Protein AF-A0A3U1MU46-F1 (afdb_monomer)

pLDDT: mean 94.07, std 6.45, range [59.94, 98.25]

InterPro domains:
  IPR025166 Integrase, DNA-binding domain [PF13356] (3-79)
  IPR038488 Integrase, DNA-binding domain superfamily [G3DSA:3.30.160.390] (1-80)
  IPR050808 Phage Integrase [PTHR30629] (1-79)

Nearest PDB structures (foldseek):
  3jtz-assembly1_A  TM=9.655E-01  e=2.524E-08  Yersinia pestis
  3ju0-assembly1_A  TM=9.820E-01  e=7.644E-08  Pectobacterium atrosepticum
  3rmp-assembly1_C  TM=9.637E-01  e=1.292E-07  Yersinia pestis
  8uox-assembly1_E6  TM=3.778E-01  e=2.697E+00  Salmonella enterica subsp. enterica serovar Typhimurium
  8t8o-assembly1_N  TM=3.845E-01  e=1.901E+00  Salmonella enterica subsp. enterica serovar Typhimurium

Sequence (80 aa):
MPLNDMQIRRAKPETKAYTLGDGQGLSLLIEPNGSKSWRFRYRFAGKPKMISLGVYPTITLADASSRRDDARKLVAEGKS

Solvent-accessible surface area (backbone atoms only — not comparable to full-atom values): 4634 Å² total; per-residue (Å²): 102,72,69,51,72,68,58,62,70,69,59,70,54,42,98,54,68,49,71,51,57,37,47,97,43,34,26,40,37,34,31,54,88,58,50,36,33,34,35,39,46,51,69,57,96,89,38,82,46,75,47,77,69,47,42,52,80,88,40,43,74,66,54,43,50,53,53,49,54,54,51,49,51,35,48,73,73,73,48,128

Organism: Salmonella enterica I (NCBI:txid59201)

Mean predicted aligned error: 3.11 Å

Foldseek 3Di:
DADDPVNVVPDAADPAWDWDDRDPQWIWIAHNVRWIWIKGWDDAP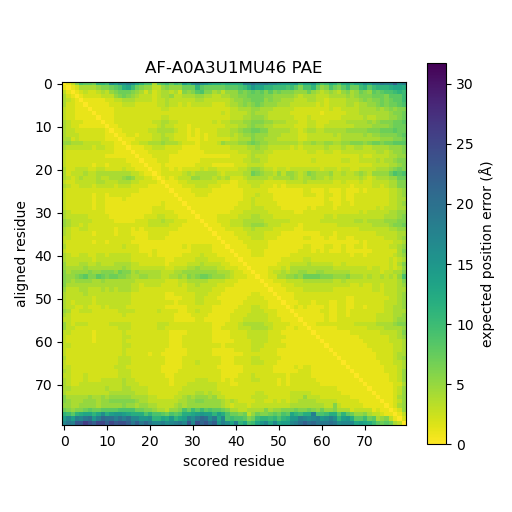NHIDIDTQGTPPVQPSVNSVVSNVVVVVCRVVNHD

Secondary structure (DSSP, 8-state):
----HHHHHHPPP-SS-EEEEEETTEEEEE-TTS-EEEEEEEEETTEEEEEEEEETTTS-HHHHHHHHHHHHHHHHTT--

Structure (mmCIF, N/CA/C/O backbone):
data_AF-A0A3U1MU46-F1
#
_entry.id   AF-A0A3U1MU46-F1
#
loop_
_atom_site.group_PDB
_atom_site.id
_atom_site.type_symbol
_atom_site.label_atom_id
_atom_site.label_alt_id
_atom_site.label_comp_id
_atom_site.label_asym_id
_atom_site.label_entity_id
_atom_site.label_seq_id
_atom_site.pdbx_PDB_ins_code
_atom_site.Cartn_x
_atom_site.Cartn_y
_atom_site.Cartn_z
_atom_site.occupancy
_atom_site.B_iso_or_equiv
_atom_site.auth_seq_id
_atom_site.auth_comp_id
_atom_site.auth_asym_id
_atom_site.auth_atom_id
_atom_site.pdbx_PDB_model_num
ATOM 1 N N . MET A 1 1 ? -6.266 10.256 -7.546 1.00 68.31 1 MET A N 1
ATOM 2 C CA . MET A 1 1 ? -6.928 9.728 -8.753 1.00 68.31 1 MET A CA 1
ATOM 3 C C . MET A 1 1 ? -6.900 8.214 -8.628 1.00 68.31 1 MET A C 1
ATOM 5 O O . MET A 1 1 ? -5.851 7.731 -8.217 1.00 68.31 1 MET A O 1
ATOM 9 N N . PRO A 1 2 ? -8.012 7.501 -8.859 1.00 84.56 2 PRO A N 1
ATOM 10 C CA . PRO A 1 2 ? -8.029 6.042 -8.774 1.00 84.56 2 PRO A CA 1
ATOM 11 C C . PRO A 1 2 ? -7.101 5.435 -9.826 1.00 84.56 2 PRO A C 1
ATOM 13 O O . PRO A 1 2 ? -6.980 5.977 -10.930 1.00 84.56 2 PRO A O 1
ATOM 16 N N . LEU A 1 3 ? -6.440 4.336 -9.475 1.00 89.25 3 LEU A N 1
ATOM 17 C CA . LEU A 1 3 ? -5.672 3.549 -10.425 1.00 89.25 3 LEU A CA 1
ATOM 18 C C . LEU A 1 3 ? -6.618 2.752 -11.314 1.00 89.25 3 LEU A C 1
ATOM 20 O O . LEU A 1 3 ? -7.739 2.409 -10.943 1.00 89.25 3 LEU A O 1
ATOM 24 N N . ASN A 1 4 ? -6.130 2.410 -12.497 1.00 91.50 4 ASN A N 1
ATOM 25 C CA . ASN A 1 4 ? -6.731 1.384 -13.331 1.00 91.50 4 ASN A CA 1
ATOM 26 C C . ASN A 1 4 ? -5.707 0.297 -13.681 1.00 91.50 4 ASN A C 1
ATOM 28 O O . ASN A 1 4 ? -4.492 0.475 -13.548 1.00 91.50 4 ASN A O 1
ATOM 32 N N . ASP A 1 5 ? -6.209 -0.842 -14.157 1.00 88.19 5 ASP A N 1
ATOM 33 C CA . ASP A 1 5 ? -5.385 -2.014 -14.469 1.00 88.19 5 ASP A CA 1
ATOM 34 C C . ASP A 1 5 ? -4.314 -1.714 -15.535 1.00 88.19 5 ASP A C 1
ATOM 36 O O . ASP A 1 5 ? -3.181 -2.188 -15.455 1.00 88.19 5 ASP A O 1
ATOM 40 N N . MET A 1 6 ? -4.623 -0.837 -16.497 1.00 92.25 6 MET A N 1
ATOM 41 C CA . MET A 1 6 ? -3.679 -0.442 -17.543 1.00 92.25 6 MET A CA 1
ATOM 42 C C . MET A 1 6 ? -2.481 0.329 -16.973 1.00 92.25 6 MET A C 1
ATOM 44 O O . MET A 1 6 ? -1.342 0.058 -17.357 1.00 92.25 6 MET A O 1
ATOM 48 N N . GLN A 1 7 ? -2.714 1.262 -16.047 1.00 93.31 7 GLN A N 1
ATOM 49 C CA . GLN A 1 7 ? -1.653 1.999 -15.357 1.00 93.31 7 GLN A CA 1
ATOM 50 C C . GLN A 1 7 ? -0.773 1.047 -14.542 1.00 93.31 7 GLN A C 1
ATOM 52 O O . GLN A 1 7 ? 0.450 1.116 -14.633 1.00 93.31 7 GLN A O 1
ATOM 57 N N . ILE A 1 8 ? -1.385 0.108 -13.815 1.00 94.25 8 ILE A N 1
ATOM 58 C CA . ILE A 1 8 ? -0.680 -0.884 -12.990 1.00 94.25 8 ILE A CA 1
ATOM 59 C C . ILE A 1 8 ? 0.221 -1.779 -13.845 1.00 94.25 8 ILE A C 1
ATOM 61 O O . ILE A 1 8 ? 1.395 -1.989 -13.516 1.00 94.25 8 ILE A O 1
ATOM 65 N N . ARG A 1 9 ? -0.297 -2.291 -14.968 1.00 92.44 9 ARG A N 1
ATOM 66 C CA . ARG A 1 9 ? 0.473 -3.132 -15.895 1.00 92.44 9 ARG A CA 1
ATOM 67 C C . ARG A 1 9 ? 1.627 -2.374 -16.538 1.00 92.44 9 ARG A C 1
ATOM 69 O O . ARG A 1 9 ? 2.721 -2.922 -16.632 1.00 92.44 9 ARG A O 1
ATOM 76 N N . ARG A 1 10 ? 1.400 -1.123 -16.948 1.00 94.88 10 ARG A N 1
ATOM 77 C CA . ARG A 1 10 ? 2.412 -0.284 -17.615 1.00 94.88 10 ARG A CA 1
ATOM 78 C C . ARG A 1 10 ? 3.488 0.246 -16.6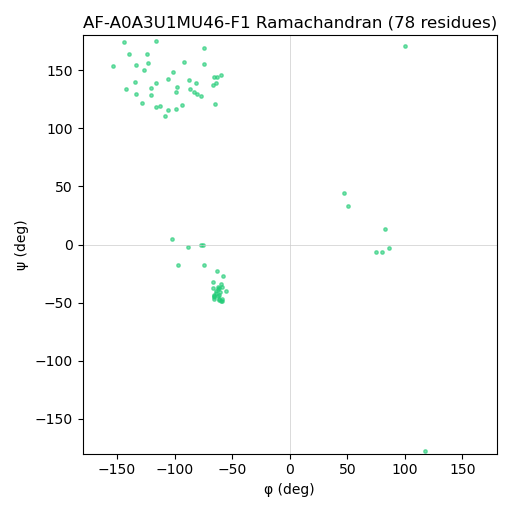77 1.00 94.88 10 ARG A C 1
ATOM 80 O O . ARG A 1 10 ? 4.538 0.660 -17.159 1.00 94.88 10 ARG A O 1
ATOM 87 N N . ALA A 1 11 ? 3.247 0.234 -15.371 1.00 95.31 11 ALA A N 1
ATOM 88 C CA . ALA A 1 11 ? 4.211 0.715 -14.401 1.00 95.31 11 ALA A CA 1
ATOM 89 C C . ALA A 1 11 ? 5.472 -0.164 -14.396 1.00 95.31 11 ALA A C 1
ATOM 91 O O . ALA A 1 11 ? 5.393 -1.379 -14.168 1.00 95.31 11 ALA A O 1
ATOM 92 N N . LYS A 1 12 ? 6.621 0.456 -14.676 1.00 95.50 12 LYS A N 1
ATOM 93 C CA . LYS A 1 12 ? 7.932 -0.200 -14.766 1.00 95.50 12 LYS A CA 1
ATOM 94 C C . LYS A 1 12 ? 8.740 0.042 -13.490 1.00 95.50 12 LYS A C 1
ATOM 96 O O . LYS A 1 12 ? 8.578 1.102 -12.891 1.00 95.50 12 LYS A O 1
ATOM 101 N N . PRO A 1 13 ? 9.597 -0.899 -13.068 1.00 97.06 13 PRO A N 1
ATOM 102 C CA . PRO A 1 13 ? 10.537 -0.639 -11.986 1.00 97.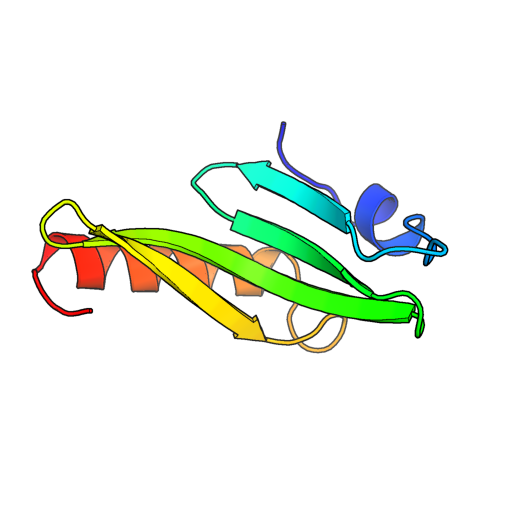06 13 PRO A CA 1
ATOM 103 C C . PRO A 1 13 ? 11.464 0.530 -12.334 1.00 97.06 13 PRO A C 1
ATOM 105 O O . PRO A 1 13 ? 11.843 0.716 -13.491 1.00 97.06 13 PRO A O 1
ATOM 108 N N . GLU A 1 14 ? 11.829 1.295 -11.312 1.00 97.56 14 GLU A N 1
ATOM 109 C CA . GLU A 1 14 ? 12.809 2.379 -11.386 1.00 97.56 14 GLU A CA 1
ATOM 110 C C . GLU A 1 14 ? 14.019 2.052 -10.502 1.00 97.56 14 GLU A C 1
ATOM 112 O O . GLU A 1 14 ? 14.025 1.064 -9.770 1.00 97.56 14 GLU A O 1
ATOM 117 N N . THR A 1 15 ? 15.053 2.897 -10.532 1.00 97.06 15 THR A N 1
ATOM 118 C CA . THR A 1 15 ? 16.244 2.731 -9.678 1.00 97.06 15 THR A CA 1
ATOM 119 C C . THR A 1 15 ? 15.925 2.833 -8.185 1.00 97.06 15 THR A C 1
ATOM 121 O O . THR A 1 15 ? 16.670 2.312 -7.356 1.00 97.06 15 THR A O 1
ATOM 124 N N . LYS A 1 16 ? 14.814 3.486 -7.830 1.00 97.88 16 LYS A N 1
ATOM 125 C CA . LYS A 1 16 ? 14.298 3.599 -6.465 1.00 97.88 16 LYS A CA 1
ATOM 126 C C . LYS A 1 16 ? 12.845 3.151 -6.420 1.00 97.88 16 LYS A C 1
ATOM 128 O O . LYS A 1 16 ? 12.108 3.296 -7.391 1.00 97.88 16 LYS A O 1
ATOM 133 N N . ALA A 1 17 ? 12.437 2.618 -5.272 1.00 97.62 17 ALA A N 1
ATOM 134 C CA . ALA A 1 17 ? 11.049 2.246 -5.066 1.00 97.62 17 ALA A CA 1
ATOM 135 C C . ALA A 1 17 ? 10.147 3.487 -5.106 1.00 97.62 17 ALA A C 1
ATOM 137 O O . ALA A 1 17 ? 10.482 4.527 -4.533 1.00 97.62 17 ALA A O 1
ATOM 138 N N . TYR A 1 18 ? 8.987 3.358 -5.741 1.00 98.00 18 TYR A N 1
ATOM 139 C CA . TYR A 1 18 ? 7.994 4.425 -5.820 1.00 98.00 18 TYR A CA 1
ATOM 140 C C . TYR A 1 18 ? 6.584 3.864 -5.664 1.00 98.00 18 TYR A C 1
ATOM 142 O O . TYR A 1 18 ? 6.356 2.656 -5.747 1.00 98.00 18 TYR A O 1
ATOM 150 N N . THR A 1 19 ? 5.623 4.745 -5.386 1.00 96.69 19 THR A N 1
ATOM 151 C CA . THR A 1 19 ? 4.231 4.346 -5.169 1.00 96.69 19 THR A CA 1
ATOM 152 C C . THR A 1 19 ? 3.293 5.011 -6.153 1.00 96.69 19 THR A C 1
ATOM 154 O O . THR A 1 19 ? 3.320 6.232 -6.299 1.00 96.69 19 THR A O 1
ATOM 157 N N . LEU A 1 20 ? 2.386 4.225 -6.723 1.00 96.62 20 LEU A N 1
ATOM 158 C CA . LEU A 1 20 ? 1.221 4.720 -7.444 1.00 96.62 20 LEU A CA 1
ATOM 159 C C . LEU A 1 20 ? 0.037 4.796 -6.480 1.00 96.62 20 LEU A C 1
ATOM 161 O O . LEU A 1 20 ? -0.329 3.796 -5.869 1.00 96.62 20 LEU A O 1
ATOM 165 N N . GLY A 1 21 ? -0.532 5.984 -6.289 1.00 95.25 21 GLY A N 1
ATOM 166 C CA . GLY A 1 21 ? -1.660 6.183 -5.378 1.00 95.25 21 GLY A CA 1
ATOM 167 C C . GLY A 1 21 ? -2.993 5.834 -6.031 1.00 95.25 21 GLY A C 1
ATOM 168 O O . GLY A 1 21 ? -3.282 6.343 -7.106 1.00 95.25 21 GLY A O 1
ATOM 169 N N . ASP A 1 22 ? -3.811 5.035 -5.346 1.00 91.25 22 ASP A N 1
ATOM 170 C CA . ASP A 1 22 ? -5.196 4.718 -5.733 1.00 91.25 22 ASP A CA 1
ATOM 171 C C . ASP A 1 22 ? -6.226 5.599 -4.997 1.00 91.25 22 ASP A C 1
ATOM 173 O O . ASP A 1 22 ? -7.357 5.792 -5.432 1.00 91.25 22 ASP A O 1
ATOM 177 N N . GLY A 1 23 ? -5.807 6.229 -3.897 1.00 91.31 23 GLY A N 1
ATOM 178 C CA . GLY A 1 23 ? -6.671 7.051 -3.054 1.00 91.31 23 GLY A CA 1
ATOM 179 C C . GLY A 1 23 ? -7.140 6.304 -1.810 1.00 91.31 23 GLY A C 1
ATOM 180 O O . GLY A 1 23 ? -6.875 5.119 -1.627 1.00 91.31 23 GLY A O 1
ATOM 181 N N . GLN A 1 24 ? -7.769 7.036 -0.885 1.00 92.50 24 GLN A N 1
ATOM 182 C CA . GLN A 1 24 ? -8.190 6.508 0.423 1.00 92.50 24 GLN A CA 1
ATOM 183 C C . GLN A 1 24 ? -7.066 5.769 1.179 1.00 92.50 24 GLN A C 1
ATOM 185 O O . GLN A 1 24 ? -7.319 4.794 1.874 1.00 92.50 24 GLN A O 1
ATOM 190 N N . GLY A 1 25 ? -5.811 6.201 1.012 1.00 94.81 25 GLY A N 1
ATOM 191 C CA . GLY A 1 25 ? -4.641 5.573 1.631 1.00 94.81 25 GLY A CA 1
ATOM 192 C C . GLY A 1 25 ? -4.113 4.315 0.928 1.00 94.81 25 GLY A C 1
ATOM 193 O O . GLY A 1 25 ? -3.051 3.832 1.322 1.00 94.81 25 GLY A O 1
ATOM 194 N N . LEU A 1 26 ? -4.790 3.795 -0.103 1.00 97.50 26 LEU A N 1
ATOM 195 C CA . LEU A 1 26 ? -4.315 2.667 -0.906 1.00 97.50 26 LEU A CA 1
ATOM 196 C C . LEU A 1 26 ? -3.315 3.131 -1.971 1.00 97.50 26 LEU A C 1
ATOM 198 O O . LEU A 1 26 ? -3.464 4.183 -2.598 1.00 97.50 26 LEU A O 1
ATOM 202 N N . SER A 1 27 ? -2.267 2.337 -2.158 1.00 97.56 27 SER A N 1
AT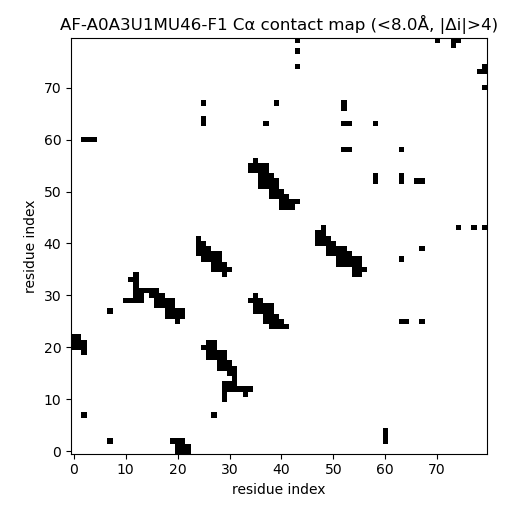OM 203 C CA . SER A 1 27 ? -1.225 2.569 -3.151 1.00 97.56 27 SER A CA 1
ATOM 204 C C . SER A 1 27 ? -0.573 1.259 -3.580 1.00 97.56 27 SER A C 1
ATOM 206 O O . SER A 1 27 ? -0.539 0.303 -2.808 1.00 97.56 27 SER A O 1
ATOM 208 N N . LEU A 1 28 ? -0.033 1.223 -4.793 1.00 98.12 28 LEU A N 1
ATOM 209 C CA . LEU A 1 28 ? 0.816 0.143 -5.278 1.00 98.12 28 LEU A CA 1
ATOM 210 C C . LEU A 1 28 ? 2.277 0.568 -5.145 1.00 98.12 28 LEU A C 1
ATOM 212 O O . LEU A 1 28 ? 2.696 1.533 -5.780 1.00 98.12 28 LEU A O 1
ATOM 216 N N . LEU A 1 29 ? 3.039 -0.138 -4.319 1.00 98.19 29 LEU A N 1
ATOM 217 C CA . LEU A 1 29 ? 4.489 -0.019 -4.234 1.00 98.19 29 LEU A CA 1
ATOM 218 C C . LEU A 1 29 ? 5.123 -0.817 -5.369 1.00 98.19 29 LEU A C 1
ATOM 220 O O . LEU A 1 29 ? 4.802 -1.992 -5.541 1.00 98.19 29 LEU A O 1
ATOM 224 N N . ILE A 1 30 ? 6.032 -0.179 -6.097 1.00 98.25 30 ILE A N 1
ATOM 225 C CA . ILE A 1 30 ? 6.816 -0.780 -7.171 1.00 98.25 30 ILE A CA 1
ATOM 226 C C . ILE A 1 30 ? 8.272 -0.736 -6.738 1.00 98.25 30 ILE A C 1
ATOM 2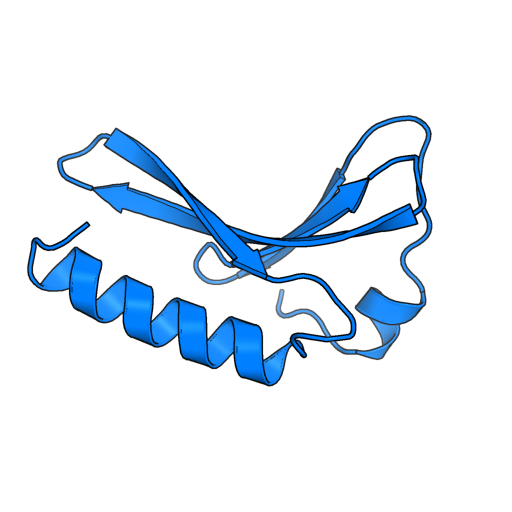28 O O . ILE A 1 30 ? 8.823 0.339 -6.497 1.00 98.25 30 ILE A O 1
ATOM 232 N N . GLU A 1 31 ? 8.878 -1.907 -6.605 1.00 98.25 31 GLU A N 1
ATOM 233 C CA . GLU A 1 31 ? 10.275 -2.036 -6.211 1.00 98.25 31 GLU A CA 1
ATOM 234 C C . GLU A 1 31 ? 11.210 -2.093 -7.429 1.00 98.25 31 GLU A C 1
ATOM 236 O O . GLU A 1 31 ? 10.787 -2.511 -8.510 1.00 98.25 31 GLU A O 1
ATOM 241 N N . PRO A 1 32 ? 12.503 -1.745 -7.269 1.00 98.12 32 PRO A N 1
ATOM 242 C CA . PRO A 1 32 ? 13.491 -1.843 -8.348 1.00 98.12 32 PRO A CA 1
ATOM 243 C C . PRO A 1 32 ? 13.645 -3.250 -8.940 1.00 98.12 32 PRO A C 1
ATOM 245 O O . PRO A 1 32 ? 13.986 -3.397 -10.109 1.00 98.12 32 PRO A O 1
ATOM 248 N N . ASN A 1 33 ? 13.352 -4.292 -8.156 1.00 97.00 33 ASN A N 1
ATOM 249 C CA . ASN A 1 33 ? 13.352 -5.690 -8.604 1.00 97.00 33 ASN A CA 1
ATOM 250 C C . ASN A 1 33 ? 12.118 -6.062 -9.461 1.00 97.00 33 ASN A C 1
ATOM 252 O O . ASN A 1 33 ? 11.993 -7.208 -9.884 1.00 97.00 33 ASN A O 1
ATOM 256 N N . GLY A 1 34 ? 11.193 -5.125 -9.700 1.00 95.88 34 GLY A N 1
ATOM 257 C CA . GLY A 1 34 ? 9.960 -5.351 -10.455 1.00 95.88 34 GLY A CA 1
ATOM 258 C C . GLY A 1 34 ? 8.787 -5.879 -9.628 1.00 95.88 34 GLY A C 1
ATOM 259 O O . GLY A 1 34 ? 7.688 -6.012 -10.172 1.00 95.88 34 GLY A O 1
ATOM 260 N N . SER A 1 35 ? 8.978 -6.148 -8.332 1.00 96.94 35 SER A N 1
ATOM 261 C CA . SER A 1 35 ? 7.901 -6.571 -7.442 1.00 96.94 35 SER A CA 1
ATOM 262 C C . SER A 1 35 ? 6.873 -5.449 -7.267 1.00 96.94 35 SER A C 1
ATOM 264 O O . SER A 1 35 ? 7.195 -4.256 -7.262 1.00 96.94 35 SER A O 1
ATOM 266 N N . LYS A 1 36 ? 5.601 -5.842 -7.160 1.00 98.00 36 LYS A N 1
ATOM 267 C CA . LYS A 1 36 ? 4.469 -4.928 -7.007 1.00 98.00 36 LYS A CA 1
ATOM 268 C C . LYS A 1 36 ? 3.645 -5.363 -5.803 1.00 98.00 36 LYS A C 1
ATOM 270 O O . LYS A 1 36 ? 3.160 -6.492 -5.768 1.00 98.00 36 LYS A O 1
ATOM 275 N N . SER A 1 37 ? 3.475 -4.489 -4.815 1.00 98.12 37 SER A N 1
ATOM 276 C CA . SER A 1 37 ? 2.722 -4.806 -3.593 1.00 98.12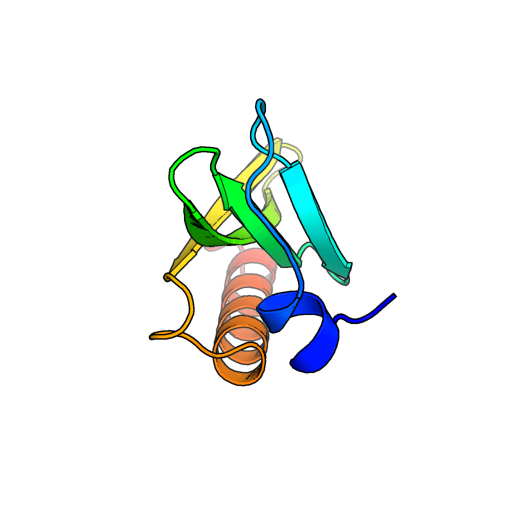 37 SER A CA 1
ATOM 277 C C . SER A 1 37 ? 1.756 -3.701 -3.194 1.00 98.12 37 SER A C 1
ATOM 279 O O . SER A 1 37 ? 2.065 -2.515 -3.271 1.00 98.12 37 SER A O 1
ATOM 281 N N . TRP A 1 38 ? 0.567 -4.088 -2.751 1.00 98.25 38 TRP A N 1
ATOM 282 C CA . TRP A 1 38 ? -0.446 -3.165 -2.266 1.00 98.25 38 TRP A CA 1
ATOM 283 C C . TRP A 1 38 ? -0.106 -2.702 -0.855 1.00 98.25 38 TRP A C 1
ATOM 285 O O . TRP A 1 38 ? 0.109 -3.509 0.050 1.00 98.25 38 TRP A O 1
ATOM 295 N N . ARG A 1 39 ? -0.084 -1.388 -0.655 1.00 98.12 39 ARG A N 1
ATOM 296 C CA . ARG A 1 39 ? 0.167 -0.732 0.627 1.00 98.12 39 ARG A CA 1
ATOM 297 C C . ARG A 1 39 ? -1.025 0.124 1.002 1.00 98.12 39 ARG A C 1
ATOM 299 O O . ARG A 1 39 ? -1.447 0.977 0.222 1.00 98.12 39 ARG A O 1
ATOM 306 N N . PHE A 1 40 ? -1.510 -0.063 2.222 1.00 97.81 40 PHE A N 1
ATOM 307 C CA . PHE A 1 40 ? -2.547 0.773 2.805 1.00 97.81 40 PHE A CA 1
ATOM 308 C C . PHE A 1 40 ? -1.979 1.585 3.964 1.00 97.81 40 PHE A C 1
ATOM 310 O O . PHE A 1 40 ? -1.478 1.029 4.942 1.00 97.81 40 PHE A O 1
ATOM 317 N N . ARG A 1 41 ? -2.032 2.911 3.826 1.00 96.94 41 ARG A N 1
ATOM 318 C CA . ARG A 1 41 ? -1.656 3.883 4.854 1.00 96.94 41 ARG A CA 1
ATOM 319 C C . ARG A 1 41 ? -2.896 4.391 5.576 1.00 96.94 41 ARG A C 1
ATOM 321 O O . ARG A 1 41 ? -3.836 4.859 4.942 1.00 96.94 41 ARG A O 1
ATOM 328 N N . TYR A 1 42 ? -2.846 4.374 6.902 1.00 95.25 42 TYR A N 1
ATOM 329 C CA . TYR A 1 42 ? -3.901 4.884 7.777 1.00 95.25 42 TYR A CA 1
ATOM 330 C C . TYR A 1 42 ? -3.297 5.542 9.019 1.00 95.25 42 TYR A C 1
ATOM 332 O O . TYR A 1 42 ? -2.080 5.527 9.221 1.00 95.25 42 TYR A O 1
ATOM 340 N N . ARG A 1 43 ? -4.140 6.152 9.856 1.00 93.94 43 ARG A N 1
ATOM 341 C CA . ARG A 1 43 ? -3.748 6.591 11.197 1.00 93.94 43 ARG A CA 1
ATOM 342 C C . ARG A 1 43 ? -4.546 5.817 12.226 1.00 93.94 43 ARG A C 1
ATOM 344 O O . ARG A 1 43 ? -5.744 5.628 12.052 1.00 93.94 43 ARG A O 1
ATOM 351 N N . PHE A 1 44 ? -3.882 5.422 13.299 1.00 92.94 44 PHE A N 1
ATOM 352 C CA . PHE A 1 44 ? -4.512 4.800 14.452 1.00 92.94 44 PHE A CA 1
ATOM 353 C C . PHE A 1 44 ? -3.977 5.445 15.723 1.00 92.94 44 PHE A C 1
ATOM 355 O O . PHE A 1 44 ? -2.764 5.621 15.853 1.00 92.94 44 PHE A O 1
ATOM 362 N N . ALA A 1 45 ? -4.877 5.864 16.618 1.00 90.81 45 ALA A N 1
ATOM 363 C CA . ALA A 1 45 ? -4.533 6.631 17.820 1.00 90.81 45 ALA A CA 1
ATOM 364 C C . ALA A 1 45 ? -3.575 7.811 17.522 1.00 90.81 45 ALA A C 1
ATOM 366 O O . ALA A 1 45 ? -2.552 8.003 18.176 1.00 90.81 45 ALA A O 1
ATOM 367 N N . GLY A 1 46 ? -3.851 8.552 16.442 1.00 90.75 46 GLY A N 1
ATOM 368 C CA . GLY A 1 46 ? -3.036 9.690 16.006 1.00 90.75 46 GLY A CA 1
ATOM 369 C C . GLY A 1 46 ? -1.699 9.336 15.343 1.00 90.75 46 GLY A C 1
ATOM 370 O O . GLY A 1 46 ? -1.067 10.231 14.783 1.00 90.75 46 GLY A O 1
ATOM 371 N N . LYS A 1 47 ? -1.276 8.066 15.312 1.00 94.94 47 LYS A N 1
ATOM 372 C CA . LYS A 1 47 ? 0.008 7.633 14.735 1.00 94.94 47 LYS A CA 1
ATOM 373 C C . LYS A 1 47 ? -0.162 7.100 13.308 1.00 94.94 47 LYS A C 1
ATOM 375 O O . LYS A 1 47 ? -1.093 6.330 13.067 1.00 94.94 47 LYS A O 1
ATOM 380 N N . PRO A 1 48 ? 0.713 7.473 12.354 1.00 96.06 48 PRO A N 1
ATOM 381 C CA . PRO A 1 48 ? 0.693 6.892 11.018 1.00 96.06 48 PRO A CA 1
ATOM 382 C C . PRO A 1 48 ? 1.074 5.408 11.074 1.00 96.06 48 PRO A C 1
ATOM 384 O O . PRO A 1 48 ? 2.004 5.010 11.776 1.00 96.06 48 PRO A O 1
ATOM 387 N N . LYS A 1 49 ? 0.345 4.596 10.316 1.00 96.06 49 LYS A N 1
ATOM 388 C CA . LYS A 1 49 ? 0.546 3.157 10.160 1.00 96.06 49 LYS A CA 1
ATOM 389 C C . LYS A 1 49 ? 0.485 2.794 8.680 1.00 96.06 49 LYS A C 1
ATOM 391 O O . LYS A 1 49 ? -0.129 3.497 7.873 1.00 96.06 49 LYS A O 1
ATOM 396 N N . MET A 1 50 ? 1.141 1.696 8.327 1.00 96.44 50 MET A N 1
ATOM 397 C CA . MET A 1 50 ? 1.114 1.135 6.984 1.00 96.44 50 MET A CA 1
ATOM 398 C C . MET A 1 50 ? 1.092 -0.385 7.076 1.00 96.44 50 MET A C 1
ATOM 400 O O . MET A 1 50 ? 1.898 -0.963 7.800 1.00 96.44 50 MET A O 1
ATOM 404 N N . ILE A 1 51 ? 0.212 -1.016 6.306 1.00 96.81 51 ILE A N 1
ATOM 405 C CA . ILE A 1 51 ? 0.159 -2.473 6.158 1.00 96.81 51 ILE A CA 1
ATOM 406 C C . ILE A 1 51 ? 0.303 -2.874 4.691 1.00 96.81 51 ILE A C 1
ATOM 408 O O . ILE A 1 51 ? 0.035 -2.083 3.781 1.00 96.81 51 ILE A O 1
ATOM 412 N N . SER A 1 52 ? 0.758 -4.107 4.469 1.00 97.00 52 SER A N 1
ATOM 413 C CA . SER A 1 52 ? 0.713 -4.752 3.157 1.00 97.00 52 SER A CA 1
ATOM 414 C C . SER A 1 52 ? -0.636 -5.442 2.984 1.00 97.00 52 SER A C 1
ATOM 416 O O . SER A 1 52 ? -1.078 -6.148 3.886 1.00 97.00 52 SER A O 1
ATOM 418 N N . LEU A 1 53 ? -1.277 -5.256 1.832 1.00 97.69 53 LEU A N 1
ATOM 419 C CA . LEU A 1 53 ? -2.523 -5.943 1.472 1.00 97.69 53 LEU A CA 1
ATOM 420 C C . LEU A 1 53 ? -2.292 -7.103 0.491 1.00 97.69 53 LEU A C 1
ATOM 422 O O . LEU A 1 53 ? -3.252 -7.742 0.061 1.00 97.69 53 LEU A O 1
ATOM 426 N N . GLY A 1 54 ? -1.029 -7.402 0.173 1.00 97.50 54 GLY A N 1
ATOM 427 C CA . GLY A 1 54 ? -0.607 -8.497 -0.699 1.00 97.50 54 GLY A CA 1
ATOM 428 C C . GLY A 1 54 ? 0.115 -8.024 -1.959 1.00 97.50 54 GLY A C 1
ATOM 429 O O . GLY A 1 54 ? 0.362 -6.833 -2.146 1.00 97.50 54 GLY A O 1
ATOM 430 N N . VAL A 1 55 ? 0.487 -8.975 -2.813 1.00 97.88 55 VAL A N 1
ATOM 431 C CA . VAL A 1 55 ? 1.295 -8.736 -4.018 1.00 97.88 55 VAL A CA 1
ATOM 432 C C . VAL A 1 55 ? 0.448 -8.811 -5.284 1.00 97.88 55 VAL A C 1
ATOM 434 O O . VAL A 1 55 ? -0.452 -9.639 -5.383 1.00 97.88 55 VAL A O 1
ATOM 437 N N . TYR A 1 56 ? 0.739 -7.956 -6.258 1.00 96.31 56 TYR A N 1
ATOM 438 C CA . TYR A 1 56 ? 0.169 -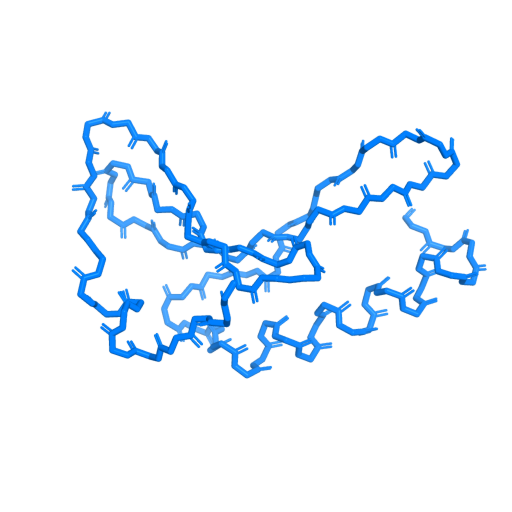8.025 -7.603 1.00 96.31 56 TYR A CA 1
ATOM 439 C C . TYR A 1 56 ? 1.032 -8.964 -8.474 1.00 96.31 56 TYR A C 1
ATOM 441 O O . TYR A 1 56 ? 2.258 -8.908 -8.357 1.00 96.31 56 TYR A O 1
ATOM 449 N N . PRO A 1 57 ? 0.457 -9.792 -9.372 1.00 96.25 57 PRO A N 1
ATOM 450 C CA . PRO A 1 57 ? -0.956 -9.850 -9.764 1.00 96.25 57 PRO A CA 1
ATOM 451 C C . PRO A 1 57 ? -1.841 -10.769 -8.911 1.00 96.25 57 PRO A C 1
ATOM 453 O O . PRO A 1 57 ? -3.041 -10.809 -9.156 1.00 96.25 57 PRO A O 1
ATOM 456 N N . THR A 1 58 ? -1.293 -11.484 -7.921 1.00 97.62 58 THR A N 1
ATOM 457 C CA . THR A 1 58 ? -2.060 -12.417 -7.071 1.00 97.62 58 THR A CA 1
ATOM 458 C C . THR A 1 58 ? -3.253 -11.749 -6.389 1.00 97.62 58 THR A C 1
ATOM 460 O O . THR A 1 58 ? -4.319 -12.342 -6.292 1.00 97.62 58 THR A O 1
ATOM 463 N N . ILE A 1 59 ? -3.067 -10.515 -5.918 1.00 97.69 59 ILE A N 1
ATOM 464 C CA . ILE A 1 59 ? -4.115 -9.643 -5.394 1.00 97.69 59 ILE A CA 1
ATOM 465 C C . ILE A 1 59 ? -4.385 -8.563 -6.435 1.00 97.69 59 ILE A C 1
ATOM 467 O O . ILE A 1 59 ? -3.510 -7.739 -6.735 1.00 97.69 59 ILE A O 1
ATOM 471 N N . THR A 1 60 ? -5.596 -8.561 -6.985 1.00 96.56 60 THR A N 1
ATOM 472 C CA . THR A 1 60 ? -6.015 -7.569 -7.979 1.00 96.56 60 THR A CA 1
ATOM 473 C C . THR A 1 60 ? -6.284 -6.208 -7.327 1.00 96.56 60 THR A C 1
ATOM 475 O O . THR A 1 60 ? -6.353 -6.085 -6.103 1.00 96.56 60 THR A O 1
ATOM 478 N N . LEU A 1 61 ? -6.462 -5.156 -8.134 1.00 95.69 61 LEU A N 1
ATOM 479 C CA . LEU A 1 61 ? -6.878 -3.840 -7.628 1.00 95.69 61 LEU A CA 1
ATOM 480 C C . LEU A 1 61 ? -8.237 -3.903 -6.899 1.00 95.69 61 LEU A C 1
ATOM 482 O O . LEU A 1 61 ? -8.426 -3.228 -5.884 1.00 95.69 61 LEU A O 1
ATOM 486 N N . ALA A 1 62 ? -9.165 -4.730 -7.389 1.00 95.38 62 ALA A N 1
ATOM 487 C CA . ALA A 1 62 ? -10.466 -4.929 -6.756 1.00 95.38 62 ALA A CA 1
ATOM 488 C C . ALA A 1 62 ? -10.315 -5.601 -5.382 1.00 95.38 62 ALA A C 1
ATOM 490 O O . ALA A 1 62 ? -10.841 -5.096 -4.389 1.00 95.38 62 ALA A O 1
ATOM 491 N N . ASP A 1 63 ? -9.511 -6.665 -5.298 1.00 97.19 63 ASP A N 1
ATOM 492 C CA . ASP A 1 63 ? -9.234 -7.352 -4.031 1.00 97.19 63 ASP A CA 1
ATOM 493 C C . ASP A 1 63 ? -8.544 -6.424 -3.026 1.00 97.19 63 ASP A C 1
ATOM 495 O O . ASP A 1 63 ? -8.901 -6.384 -1.849 1.00 97.19 63 ASP A O 1
ATOM 499 N N . ALA A 1 64 ? -7.564 -5.641 -3.487 1.00 97.31 64 ALA A N 1
ATOM 500 C CA . ALA A 1 64 ? -6.869 -4.663 -2.659 1.00 97.31 64 ALA A CA 1
ATOM 501 C C . ALA A 1 64 ? -7.820 -3.575 -2.132 1.00 97.31 64 ALA A C 1
ATOM 503 O O . ALA A 1 64 ? -7.702 -3.170 -0.974 1.00 97.31 64 ALA A O 1
ATOM 504 N N . SER A 1 65 ? -8.783 -3.140 -2.949 1.00 95.81 65 SER A N 1
ATOM 505 C CA . SER A 1 65 ? -9.827 -2.193 -2.541 1.00 95.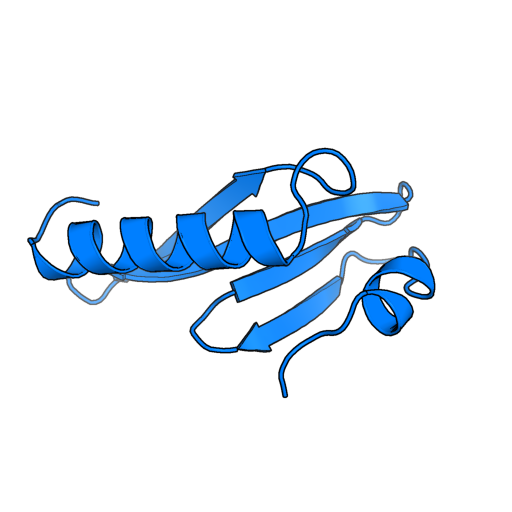81 65 SER A CA 1
ATOM 506 C C . SER A 1 65 ? -10.755 -2.789 -1.483 1.00 95.81 65 SER A C 1
ATOM 508 O O . SER A 1 65 ? -10.996 -2.140 -0.468 1.00 95.81 65 SER A O 1
ATOM 510 N N . SER A 1 66 ? -11.194 -4.040 -1.655 1.00 97.12 66 SER A N 1
ATOM 511 C CA . SER A 1 66 ? -11.999 -4.740 -0.643 1.00 97.12 66 SER A CA 1
ATOM 512 C C . SER A 1 66 ? -11.243 -4.860 0.684 1.00 97.12 66 SER A C 1
ATOM 514 O O . SER A 1 66 ? -11.752 -4.472 1.732 1.00 97.12 66 SER A O 1
ATOM 516 N N . ARG A 1 67 ? -9.978 -5.303 0.642 1.00 97.62 67 ARG A N 1
ATOM 517 C CA . ARG A 1 67 ? -9.126 -5.439 1.837 1.00 97.62 67 ARG A CA 1
ATOM 518 C C . ARG A 1 67 ? -8.874 -4.103 2.536 1.00 97.62 67 ARG A C 1
ATOM 520 O O . ARG A 1 67 ? -8.816 -4.056 3.763 1.00 97.62 67 ARG A O 1
ATOM 527 N N . ARG A 1 68 ? -8.719 -3.012 1.774 1.00 96.94 68 ARG A N 1
ATOM 528 C CA . ARG A 1 68 ? -8.639 -1.648 2.320 1.00 96.94 68 ARG A CA 1
ATOM 529 C C . ARG A 1 68 ? -9.907 -1.320 3.099 1.00 96.94 68 ARG A C 1
ATOM 531 O O . ARG A 1 68 ? -9.812 -0.798 4.206 1.00 96.94 68 ARG A O 1
ATOM 538 N N . ASP A 1 69 ? -11.071 -1.582 2.519 1.00 96.50 69 ASP A N 1
ATOM 539 C CA . ASP A 1 69 ? -12.347 -1.219 3.132 1.00 96.50 69 ASP A CA 1
ATOM 540 C C . ASP A 1 69 ? -12.602 -2.014 4.416 1.00 96.50 69 ASP A C 1
ATOM 542 O O . ASP A 1 69 ? -13.038 -1.434 5.412 1.00 96.50 69 ASP A O 1
ATOM 546 N N . ASP A 1 70 ? -12.212 -3.287 4.454 1.00 96.19 70 ASP A N 1
ATOM 547 C CA . ASP A 1 70 ? -12.248 -4.093 5.677 1.00 96.19 70 ASP A CA 1
ATOM 548 C C . ASP A 1 70 ? -11.267 -3.574 6.739 1.00 96.19 70 ASP A C 1
ATOM 550 O O . ASP A 1 70 ? -11.649 -3.370 7.893 1.00 96.19 70 ASP A O 1
ATOM 554 N N . ALA A 1 71 ? -10.027 -3.245 6.355 1.00 94.88 71 ALA A N 1
ATOM 555 C CA . ALA A 1 71 ? -9.052 -2.650 7.271 1.00 94.88 71 ALA A CA 1
ATOM 556 C C . ALA A 1 71 ? -9.526 -1.296 7.829 1.00 94.88 71 ALA A C 1
ATOM 558 O O . ALA A 1 71 ? -9.313 -0.995 9.003 1.00 94.88 71 ALA A O 1
ATOM 559 N N . ARG A 1 72 ? -10.207 -0.476 7.019 1.00 94.25 72 ARG A N 1
ATOM 560 C CA . ARG A 1 72 ? -10.785 0.799 7.470 1.00 94.25 72 ARG A CA 1
ATOM 561 C C . ARG A 1 72 ? -11.873 0.606 8.519 1.00 94.25 72 ARG A C 1
ATOM 563 O O . ARG A 1 72 ? -11.909 1.390 9.466 1.00 94.25 72 ARG A O 1
ATOM 570 N N . LYS A 1 73 ? -12.732 -0.408 8.366 1.00 93.81 73 LYS A N 1
ATOM 571 C CA . LYS A 1 73 ? -13.754 -0.742 9.371 1.00 93.81 73 LYS A CA 1
ATOM 572 C C . LYS A 1 73 ? -13.100 -1.125 10.696 1.00 93.81 73 LYS A C 1
ATOM 574 O O . LYS A 1 73 ? -13.442 -0.546 11.720 1.00 93.81 73 LYS A O 1
ATOM 579 N N . LEU A 1 74 ? -12.090 -1.996 10.664 1.00 91.19 74 LEU A N 1
ATOM 580 C CA . LEU A 1 74 ? -11.355 -2.404 11.868 1.00 91.19 74 LEU A CA 1
ATOM 581 C C . LEU A 1 74 ? -10.716 -1.205 12.585 1.00 91.19 74 LEU A C 1
ATOM 583 O O . LEU A 1 74 ? -10.899 -1.029 13.788 1.00 91.19 74 LEU A O 1
ATOM 587 N N . VAL A 1 75 ? -10.045 -0.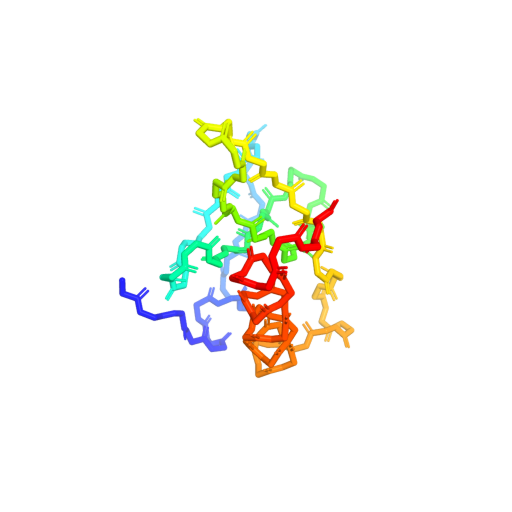325 11.835 1.00 90.69 75 VAL A N 1
ATOM 588 C CA . VAL A 1 75 ? -9.431 0.895 12.383 1.00 90.69 75 VAL A CA 1
ATOM 589 C C . VAL A 1 75 ? -10.476 1.814 13.021 1.00 90.69 75 VAL A C 1
ATOM 591 O O . VAL A 1 75 ? -10.213 2.375 14.084 1.00 90.69 75 VAL A O 1
ATOM 594 N N . ALA A 1 76 ? -11.651 1.958 12.402 1.00 88.88 76 ALA A N 1
ATOM 595 C CA . ALA A 1 76 ? -12.754 2.754 12.942 1.00 88.88 76 ALA A CA 1
ATOM 596 C C . ALA A 1 76 ? -13.345 2.148 14.228 1.00 88.88 76 ALA A C 1
ATOM 598 O O . ALA A 1 76 ? -13.740 2.888 15.123 1.00 88.88 76 ALA A O 1
ATOM 599 N N . GLU A 1 77 ? -13.342 0.819 14.351 1.00 90.44 77 GLU A N 1
ATOM 600 C CA . GLU A 1 77 ? -13.737 0.093 15.565 1.00 90.44 77 GLU A CA 1
ATOM 601 C C . GLU A 1 77 ? -12.669 0.106 16.673 1.00 90.44 77 GLU A C 1
ATOM 603 O O . GLU A 1 77 ? -12.878 -0.477 17.736 1.00 90.44 77 GLU A O 1
ATOM 608 N N . GLY A 1 78 ? -11.511 0.735 16.452 1.00 81.06 78 GLY A N 1
ATOM 609 C CA . GLY A 1 78 ? -10.428 0.742 17.436 1.00 81.06 78 GLY A CA 1
ATOM 610 C C . GLY A 1 78 ? -9.545 -0.514 17.408 1.00 81.06 78 GLY A C 1
ATOM 611 O O . GLY A 1 78 ? -8.759 -0.723 18.329 1.00 81.06 78 GLY A O 1
ATOM 612 N N . LYS A 1 79 ? -9.645 -1.348 16.368 1.00 70.12 79 LYS A N 1
ATOM 613 C CA . LYS A 1 79 ? -8.882 -2.592 16.204 1.00 70.12 79 LYS A CA 1
ATOM 614 C C . LYS A 1 79 ? -7.846 -2.391 15.090 1.00 70.12 79 LYS A C 1
ATOM 616 O O . LYS A 1 79 ? -8.219 -2.233 13.931 1.00 70.12 79 LYS A O 1
ATOM 621 N N . SER A 1 80 ? -6.548 -2.346 15.409 1.00 59.94 80 SER A N 1
ATOM 622 C CA . SER A 1 80 ? -5.483 -2.155 14.403 1.00 59.94 80 SER A CA 1
ATOM 623 C C . SER A 1 80 ? -4.233 -2.968 14.662 1.00 59.94 80 SER A C 1
ATOM 625 O O . SER A 1 80 ? -3.827 -2.975 15.846 1.00 59.94 80 SER A O 1
#

Radius of gyration: 12.83 Å; Cα contacts (8 Å, |Δi|>4): 125; chains: 1; bounding box: 30×22×35 Å